Protein AF-A0A016VPE4-F1 (afdb_monomer_lite)

Radius of gyration: 18.13 Å; chains: 1; bounding box: 50×32×55 Å

Structure (mmCIF, N/CA/C/O backbone):
data_AF-A0A016VPE4-F1
#
_entry.id   AF-A0A016VPE4-F1
#
loop_
_atom_site.group_PDB
_atom_site.id
_atom_site.type_symbol
_atom_site.label_atom_id
_atom_site.label_alt_id
_atom_site.label_comp_id
_atom_site.label_asym_id
_atom_site.label_entity_id
_atom_site.label_seq_id
_atom_site.pdbx_PDB_ins_code
_atom_site.Cartn_x
_atom_site.Cartn_y
_atom_site.Cartn_z
_atom_site.occupancy
_atom_site.B_iso_or_equiv
_atom_site.auth_seq_id
_atom_site.auth_comp_id
_atom_site.auth_asym_id
_atom_site.auth_atom_id
_atom_site.pdbx_PDB_model_num
ATOM 1 N N . MET A 1 1 ? 16.844 12.380 -26.155 1.00 45.75 1 MET A N 1
ATOM 2 C CA . MET A 1 1 ? 16.019 11.676 -25.151 1.00 45.75 1 MET A CA 1
ATOM 3 C C . MET A 1 1 ? 15.915 12.597 -23.951 1.00 45.75 1 MET A C 1
ATOM 5 O O . MET A 1 1 ? 16.948 13.041 -23.470 1.00 45.75 1 MET A O 1
ATOM 9 N N . VAL A 1 2 ? 14.708 13.003 -23.560 1.00 55.88 2 VAL A N 1
ATOM 10 C CA . VAL A 1 2 ? 14.526 13.907 -22.414 1.00 55.88 2 VAL A CA 1
ATOM 11 C C . VAL A 1 2 ? 14.712 13.085 -21.143 1.00 55.88 2 VAL A C 1
ATOM 13 O O . VAL A 1 2 ? 14.057 12.059 -20.982 1.00 55.88 2 VAL A O 1
ATOM 16 N N . ALA A 1 3 ? 15.622 13.501 -20.265 1.00 67.44 3 ALA A N 1
ATOM 17 C CA . ALA A 1 3 ? 15.778 12.867 -18.964 1.00 67.44 3 ALA A CA 1
ATOM 18 C C . ALA A 1 3 ? 14.511 13.122 -18.132 1.00 67.44 3 ALA A C 1
ATOM 20 O O . ALA A 1 3 ? 14.197 14.269 -17.812 1.00 67.44 3 ALA A O 1
ATOM 21 N N . VAL A 1 4 ? 13.778 12.058 -17.803 1.00 79.06 4 VAL A N 1
ATOM 22 C CA . VAL A 1 4 ? 12.613 12.130 -16.912 1.00 79.06 4 VAL A CA 1
ATOM 23 C C . VAL A 1 4 ? 13.101 12.457 -15.499 1.00 79.06 4 VAL A C 1
ATOM 25 O O . VAL A 1 4 ? 14.106 11.902 -15.039 1.00 79.06 4 VAL A O 1
ATOM 28 N N . LYS A 1 5 ? 12.421 13.380 -14.808 1.00 86.88 5 LYS A N 1
ATOM 29 C CA . LYS A 1 5 ? 12.783 13.756 -13.437 1.00 86.88 5 LYS A CA 1
ATOM 30 C C . LYS A 1 5 ? 12.527 12.591 -12.487 1.00 86.88 5 LYS A C 1
ATOM 32 O O . LYS A 1 5 ? 11.641 11.771 -12.713 1.00 86.88 5 LYS A O 1
ATOM 37 N N . LYS A 1 6 ? 13.289 12.527 -11.395 1.00 84.81 6 LYS A N 1
ATOM 38 C CA . LYS A 1 6 ? 13.162 11.450 -10.405 1.00 84.81 6 LYS A CA 1
ATOM 39 C C . LYS A 1 6 ? 11.758 11.405 -9.799 1.00 84.81 6 LYS A C 1
ATOM 41 O O . LYS A 1 6 ? 11.237 10.325 -9.551 1.00 84.81 6 LYS A O 1
ATOM 46 N N . GLU A 1 7 ? 11.157 12.564 -9.564 1.00 87.50 7 GLU A N 1
ATOM 47 C CA . GLU A 1 7 ? 9.812 12.693 -9.008 1.00 87.50 7 GLU A CA 1
ATOM 48 C C . GLU A 1 7 ? 8.764 12.080 -9.942 1.00 87.50 7 GLU A C 1
ATOM 50 O O . GLU A 1 7 ? 7.933 11.298 -9.485 1.00 87.50 7 GLU A O 1
ATOM 55 N N . ASP A 1 8 ? 8.864 12.358 -11.241 1.00 89.38 8 ASP A N 1
ATOM 56 C CA . ASP A 1 8 ? 7.963 11.813 -12.261 1.00 89.38 8 ASP A CA 1
ATOM 57 C C . ASP A 1 8 ? 8.141 10.287 -12.372 1.00 89.38 8 ASP A C 1
ATOM 59 O O . ASP A 1 8 ? 7.168 9.542 -12.382 1.00 89.38 8 ASP A O 1
ATOM 63 N N . GLN A 1 9 ? 9.385 9.790 -12.316 1.00 88.19 9 GLN A N 1
ATOM 64 C CA . GLN A 1 9 ? 9.674 8.346 -12.294 1.00 88.19 9 GLN A CA 1
ATOM 65 C C . GLN A 1 9 ? 9.054 7.630 -11.084 1.00 88.19 9 GLN A C 1
ATOM 67 O O . GLN A 1 9 ? 8.613 6.486 -11.192 1.00 88.19 9 GLN A O 1
ATOM 72 N N . LEU A 1 10 ? 9.038 8.282 -9.918 1.00 88.06 10 LEU A N 1
ATOM 73 C CA . LEU A 1 10 ? 8.410 7.738 -8.713 1.00 88.06 10 LEU A CA 1
ATOM 74 C C . LEU A 1 10 ? 6.881 7.713 -8.839 1.00 88.06 10 LEU A C 1
ATOM 76 O O . LEU A 1 10 ? 6.259 6.754 -8.384 1.00 88.06 10 LEU A O 1
ATOM 80 N N . GLN A 1 11 ? 6.281 8.740 -9.447 1.00 89.44 11 GLN A N 1
ATOM 81 C CA . GLN A 1 11 ? 4.839 8.776 -9.705 1.00 89.44 11 GLN A CA 1
ATOM 82 C C . GLN A 1 11 ? 4.424 7.676 -10.685 1.00 89.44 11 GLN A C 1
ATOM 84 O O . GLN A 1 11 ? 3.517 6.905 -10.370 1.00 89.44 11 GLN A O 1
ATOM 89 N N . ASP A 1 12 ? 5.153 7.530 -11.792 1.00 90.69 12 ASP A N 1
ATOM 90 C CA . ASP A 1 12 ? 4.925 6.477 -12.782 1.00 90.69 12 ASP A CA 1
ATOM 91 C C . ASP A 1 12 ? 5.015 5.080 -12.160 1.00 90.69 12 ASP A C 1
ATOM 93 O O . ASP A 1 12 ? 4.175 4.224 -12.435 1.00 90.69 12 ASP A O 1
ATOM 97 N N . ALA A 1 13 ? 5.996 4.835 -11.284 1.00 90.44 13 ALA A N 1
ATOM 98 C CA . ALA A 1 13 ? 6.137 3.544 -10.612 1.00 90.44 13 ALA A CA 1
ATOM 99 C C . ALA A 1 13 ? 4.928 3.216 -9.721 1.00 90.44 13 ALA A C 1
ATOM 101 O O . ALA A 1 13 ? 4.398 2.106 -9.779 1.00 90.44 13 ALA A O 1
ATOM 102 N N . VAL A 1 14 ? 4.457 4.184 -8.926 1.00 90.81 14 VAL A N 1
ATOM 103 C CA . VAL A 1 14 ? 3.272 3.998 -8.072 1.00 90.81 14 VAL A CA 1
ATOM 104 C C . VAL A 1 14 ? 2.022 3.771 -8.917 1.00 90.81 14 VAL A C 1
ATOM 106 O O . VAL A 1 14 ? 1.217 2.896 -8.589 1.00 90.81 14 VAL A O 1
ATOM 109 N N . GLU A 1 15 ? 1.866 4.509 -10.016 1.00 92.31 15 GLU A N 1
ATOM 110 C CA . GLU A 1 15 ? 0.754 4.298 -10.935 1.00 92.31 15 GLU A CA 1
ATOM 111 C C . GLU A 1 15 ? 0.800 2.894 -11.543 1.00 92.31 15 GLU A C 1
ATOM 113 O O . GLU A 1 15 ? -0.210 2.192 -11.503 1.00 92.31 15 GLU A O 1
ATOM 118 N N . GLN A 1 16 ? 1.962 2.438 -12.017 1.00 91.69 16 GLN A N 1
ATOM 119 C CA . GLN A 1 16 ? 2.144 1.088 -12.556 1.00 91.69 16 GLN A CA 1
ATOM 120 C C . GLN A 1 16 ? 1.802 -0.003 -11.538 1.00 91.69 16 GLN A C 1
ATOM 122 O O . GLN A 1 16 ? 1.130 -0.971 -11.890 1.00 91.69 16 GLN A O 1
ATOM 127 N N . TRP A 1 17 ? 2.191 0.148 -10.268 1.00 93.75 17 TRP A N 1
ATOM 128 C CA . TRP A 1 17 ? 1.820 -0.817 -9.227 1.00 93.75 17 TRP A CA 1
ATOM 129 C C . TRP A 1 17 ? 0.318 -0.847 -8.951 1.00 93.75 17 TRP A C 1
ATOM 131 O O . TRP A 1 17 ? -0.199 -1.892 -8.551 1.00 93.75 17 TRP A O 1
ATOM 141 N N . TYR A 1 18 ? -0.371 0.273 -9.174 1.00 92.25 18 TYR A N 1
ATOM 142 C CA . TYR A 1 18 ? -1.815 0.397 -9.017 1.00 92.25 18 TYR A CA 1
ATOM 143 C C . TYR A 1 18 ? -2.591 -0.132 -10.235 1.00 92.25 18 TYR A C 1
ATOM 145 O O . TYR A 1 18 ? -3.687 -0.659 -10.068 1.00 92.25 18 TYR A O 1
ATOM 153 N N . GLN A 1 19 ? -2.044 -0.045 -11.454 1.00 93.88 19 GLN A N 1
ATOM 154 C CA . GLN A 1 19 ? -2.737 -0.420 -12.699 1.00 93.88 19 GLN A CA 1
ATOM 155 C C . GLN A 1 19 ? -3.461 -1.780 -12.678 1.00 93.88 19 GLN A C 1
ATOM 157 O O . GLN A 1 19 ? -4.575 -1.831 -13.203 1.00 93.88 19 GLN A O 1
ATOM 162 N N . PRO A 1 20 ? -2.942 -2.864 -12.062 1.00 94.00 20 PRO A N 1
ATOM 163 C CA . PRO A 1 20 ? -3.631 -4.151 -12.088 1.00 94.00 20 PRO A CA 1
ATOM 164 C C . PRO A 1 20 ? -5.059 -4.111 -11.545 1.00 94.00 20 PRO A C 1
ATOM 166 O O . PRO A 1 20 ? -5.933 -4.760 -12.112 1.00 94.00 20 PRO A O 1
ATOM 169 N N . VAL A 1 21 ? -5.339 -3.314 -10.506 1.00 94.12 21 VAL A N 1
ATOM 170 C CA . VAL A 1 21 ? -6.714 -3.209 -9.990 1.00 94.12 21 VAL A CA 1
ATOM 171 C C . VAL A 1 21 ? -7.631 -2.461 -10.955 1.00 94.12 21 VAL A C 1
ATOM 173 O O . VAL A 1 21 ? -8.799 -2.813 -11.072 1.00 94.12 21 VAL A O 1
ATOM 176 N N . LYS A 1 22 ? -7.106 -1.468 -11.687 1.00 92.75 22 LYS A N 1
ATOM 177 C CA . LYS A 1 22 ? -7.864 -0.740 -12.718 1.00 92.75 22 LYS A CA 1
ATOM 178 C C . LYS A 1 22 ? -8.178 -1.638 -13.918 1.00 92.75 22 LYS A C 1
ATOM 180 O O . LYS A 1 22 ? -9.236 -1.498 -14.515 1.00 92.75 22 LYS A O 1
ATOM 185 N N . GLN A 1 23 ? -7.258 -2.535 -14.275 1.00 94.81 23 GLN A N 1
ATOM 186 C CA . GLN A 1 23 ? -7.389 -3.404 -15.446 1.00 94.81 23 GLN A CA 1
ATOM 187 C C . GLN A 1 23 ? -8.232 -4.655 -15.184 1.00 94.81 23 GLN A C 1
ATOM 189 O O . GLN A 1 23 ? -9.039 -5.029 -16.030 1.00 94.81 23 GLN A O 1
ATOM 194 N N . TYR A 1 24 ? -8.033 -5.315 -14.040 1.00 93.00 24 TYR A N 1
ATOM 195 C CA . TYR A 1 24 ? -8.643 -6.619 -13.754 1.00 93.00 24 TYR A CA 1
ATOM 196 C C . TYR A 1 24 ? -9.769 -6.562 -12.717 1.00 93.00 24 TYR A C 1
ATOM 198 O O . TYR A 1 24 ? -10.553 -7.508 -12.630 1.00 93.00 24 TYR A O 1
ATOM 206 N N . GLY A 1 25 ? -9.860 -5.476 -11.941 1.00 91.50 25 GLY A N 1
ATOM 207 C CA . GLY A 1 25 ? -10.824 -5.334 -10.853 1.00 91.50 25 GLY A CA 1
ATOM 208 C C . GLY A 1 25 ? -10.540 -6.234 -9.644 1.00 91.50 25 GLY A C 1
ATOM 209 O O . GLY A 1 25 ? -9.617 -7.050 -9.633 1.00 91.50 25 GLY A O 1
ATOM 210 N N . LEU A 1 26 ? -11.358 -6.077 -8.599 1.00 91.88 26 LEU A N 1
ATOM 211 C CA . LEU A 1 26 ? -11.418 -6.993 -7.457 1.00 91.88 26 LEU A CA 1
ATOM 212 C C . LEU A 1 26 ? -12.657 -7.874 -7.604 1.00 91.88 26 LEU A C 1
ATOM 214 O O . LEU A 1 26 ? -13.754 -7.483 -7.215 1.00 91.88 26 LEU A O 1
ATOM 218 N N . ASN A 1 27 ? -12.473 -9.051 -8.196 1.00 91.19 27 ASN A N 1
ATOM 219 C CA . ASN A 1 27 ? -13.583 -9.947 -8.533 1.00 91.19 27 ASN A CA 1
ATOM 220 C C . ASN A 1 27 ? -14.015 -10.841 -7.359 1.00 91.19 27 ASN A C 1
ATOM 222 O O . ASN A 1 27 ? -15.107 -11.401 -7.380 1.00 91.19 27 ASN A O 1
ATOM 226 N N . ASP A 1 28 ? -13.167 -10.982 -6.337 1.00 92.81 28 ASP A N 1
ATOM 227 C CA . ASP A 1 28 ? -13.515 -11.719 -5.126 1.00 92.81 28 ASP A CA 1
ATOM 228 C C . ASP A 1 28 ? -14.448 -10.876 -4.234 1.00 92.81 28 ASP A C 1
ATOM 230 O O . ASP A 1 28 ? -14.121 -9.723 -3.919 1.00 92.81 28 ASP A O 1
ATOM 234 N N . PRO A 1 29 ? -15.592 -11.424 -3.788 1.00 90.62 29 PRO A N 1
ATOM 235 C CA . PRO A 1 29 ? -16.564 -10.681 -2.996 1.00 90.62 29 PRO A CA 1
ATOM 236 C C . PRO A 1 29 ? -16.041 -10.279 -1.613 1.00 90.62 29 PRO A C 1
ATOM 238 O O . PRO A 1 29 ? -16.608 -9.369 -1.019 1.00 90.62 29 PRO A O 1
ATOM 241 N N . ASP A 1 30 ? -14.968 -10.878 -1.104 1.00 90.62 30 ASP A N 1
ATOM 242 C CA . ASP A 1 30 ? -14.349 -10.512 0.173 1.00 90.62 30 ASP A CA 1
ATOM 243 C C . ASP A 1 30 ? -13.060 -9.696 -0.018 1.00 90.62 30 ASP A C 1
ATOM 245 O O . ASP A 1 30 ? -12.321 -9.470 0.942 1.00 90.62 30 ASP A O 1
ATOM 249 N N . TYR A 1 31 ? -12.770 -9.259 -1.250 1.00 91.94 31 TYR A N 1
ATOM 250 C CA . TYR A 1 31 ? -11.516 -8.597 -1.625 1.00 91.94 31 TYR A CA 1
ATOM 251 C C . TYR A 1 31 ? -10.276 -9.414 -1.242 1.00 91.94 31 TYR A C 1
ATOM 253 O O . TYR A 1 31 ? -9.245 -8.864 -0.834 1.00 91.94 31 TYR A O 1
ATOM 261 N N . LYS A 1 32 ? -10.364 -10.743 -1.366 1.00 95.00 32 LYS A N 1
ATOM 262 C CA . LYS A 1 32 ? -9.221 -11.638 -1.180 1.00 95.00 32 LYS A CA 1
ATOM 263 C C . LYS A 1 32 ? -8.264 -11.571 -2.358 1.00 95.00 32 LYS A C 1
ATOM 265 O O . LYS A 1 32 ? -8.648 -11.401 -3.515 1.00 95.00 32 LYS A O 1
ATOM 270 N N . PHE A 1 33 ? -6.989 -11.764 -2.054 1.00 95.81 33 PHE A N 1
ATOM 271 C CA . PHE A 1 33 ? -5.938 -11.913 -3.043 1.00 95.81 33 PHE A CA 1
ATOM 272 C C . PHE A 1 33 ? -5.973 -13.323 -3.645 1.00 95.81 33 PHE A C 1
ATOM 274 O O . PHE A 1 33 ? -5.289 -14.237 -3.183 1.00 95.81 33 PHE A O 1
ATOM 281 N N . THR A 1 34 ? -6.807 -13.500 -4.666 1.00 96.25 34 THR A N 1
ATOM 282 C CA . THR A 1 34 ? -6.969 -14.766 -5.402 1.00 96.25 34 THR A CA 1
ATOM 283 C C . THR A 1 34 ? -6.291 -14.748 -6.772 1.00 96.25 34 THR A C 1
ATOM 285 O O . THR A 1 34 ? -5.953 -15.802 -7.305 1.00 96.25 34 THR A O 1
ATOM 288 N N . ASP A 1 35 ? -6.037 -13.560 -7.326 1.00 95.19 35 ASP A N 1
ATOM 289 C CA . ASP A 1 35 ? -5.402 -13.375 -8.629 1.00 95.19 35 ASP A CA 1
ATOM 290 C C . ASP A 1 35 ? -3.969 -12.832 -8.478 1.00 95.19 35 ASP A C 1
ATOM 292 O O . ASP A 1 35 ? -3.797 -11.680 -8.062 1.00 95.19 35 ASP A O 1
ATOM 296 N N . PRO A 1 36 ? -2.927 -13.597 -8.856 1.00 95.31 36 PRO A N 1
ATOM 297 C CA . PRO A 1 36 ? -1.535 -13.171 -8.721 1.00 95.31 36 PRO A CA 1
ATOM 298 C C . PRO A 1 36 ? -1.193 -11.916 -9.536 1.00 95.31 36 PRO A C 1
ATOM 300 O O . PRO A 1 36 ? -0.257 -11.201 -9.184 1.00 95.31 36 PRO A O 1
ATOM 303 N N . ARG A 1 37 ? -1.962 -11.579 -10.580 1.00 95.25 37 ARG A N 1
ATOM 304 C CA . ARG A 1 37 ? -1.758 -10.345 -11.361 1.00 95.25 37 ARG A CA 1
ATOM 305 C C . ARG A 1 37 ? -1.976 -9.085 -10.524 1.00 95.25 37 ARG A C 1
ATOM 307 O O . ARG A 1 37 ? -1.416 -8.040 -10.837 1.00 95.25 37 ARG A O 1
ATOM 314 N N . LEU A 1 38 ? -2.741 -9.185 -9.437 1.00 95.44 38 LEU A N 1
ATOM 315 C CA . LEU A 1 38 ? -3.006 -8.084 -8.514 1.00 95.44 38 LEU A CA 1
ATOM 316 C C . LEU A 1 38 ? -1.888 -7.872 -7.486 1.00 95.44 38 LEU A C 1
ATOM 318 O O . LEU A 1 38 ? -2.013 -6.977 -6.659 1.00 95.44 38 LEU A O 1
ATOM 322 N N . GLN A 1 39 ? -0.807 -8.660 -7.499 1.00 95.00 39 GLN A N 1
ATOM 323 C CA . GLN A 1 39 ? 0.176 -8.702 -6.410 1.00 95.00 39 GLN A CA 1
ATOM 324 C C . GLN A 1 39 ? 0.779 -7.334 -6.048 1.00 95.00 39 GLN A C 1
ATOM 326 O O . GLN A 1 39 ? 0.977 -7.054 -4.863 1.00 95.00 39 GLN A O 1
ATOM 331 N N . SER A 1 40 ? 1.072 -6.474 -7.028 1.00 94.25 40 SER A N 1
ATOM 332 C CA . SER A 1 40 ? 1.620 -5.136 -6.760 1.00 94.25 40 SER A CA 1
ATOM 333 C C . SER A 1 40 ? 0.615 -4.256 -6.013 1.00 94.25 40 SER A C 1
ATOM 335 O O . SER A 1 40 ? 0.952 -3.669 -4.985 1.00 94.25 40 SER A O 1
ATOM 337 N N . PHE A 1 41 ? -0.638 -4.234 -6.473 1.00 95.12 41 PHE A N 1
ATOM 338 C CA . PHE A 1 41 ? -1.721 -3.505 -5.820 1.00 95.12 41 PHE A CA 1
ATOM 339 C C . PHE A 1 41 ? -2.047 -4.106 -4.450 1.00 95.12 41 PHE A C 1
ATOM 341 O O . PHE A 1 41 ? -2.196 -3.380 -3.471 1.00 95.12 41 PHE A O 1
ATOM 348 N N . ALA A 1 42 ? -2.114 -5.432 -4.366 1.00 95.94 42 ALA A N 1
ATOM 349 C CA . ALA A 1 42 ? -2.461 -6.148 -3.153 1.00 95.94 42 ALA A CA 1
ATOM 350 C C . ALA A 1 42 ? -1.445 -5.880 -2.036 1.00 95.94 42 ALA A C 1
ATOM 352 O O . ALA A 1 42 ? -1.853 -5.610 -0.916 1.00 95.94 42 ALA A O 1
ATOM 353 N N . ASN A 1 43 ? -0.140 -5.856 -2.333 1.00 94.69 43 ASN A N 1
ATOM 354 C CA . ASN A 1 43 ? 0.873 -5.467 -1.347 1.00 94.69 43 ASN A CA 1
ATOM 355 C C . ASN A 1 43 ? 0.774 -3.989 -0.943 1.00 94.69 43 ASN A C 1
ATOM 357 O O . ASN A 1 43 ? 0.931 -3.668 0.236 1.00 94.69 43 ASN A O 1
ATOM 361 N N . LEU A 1 44 ? 0.494 -3.098 -1.899 1.00 93.44 44 LEU A N 1
ATOM 362 C CA . LEU A 1 44 ? 0.336 -1.666 -1.641 1.00 93.44 44 LEU A CA 1
ATOM 363 C C . LEU A 1 44 ? -0.870 -1.366 -0.735 1.00 93.44 44 LEU A C 1
ATOM 365 O O . LEU A 1 44 ? -0.774 -0.512 0.144 1.00 93.44 44 LEU A O 1
ATOM 369 N N . ALA A 1 45 ? -1.988 -2.065 -0.946 1.00 94.50 45 ALA A N 1
ATOM 370 C CA . ALA A 1 45 ? -3.259 -1.848 -0.256 1.00 94.50 45 ALA A CA 1
ATOM 371 C C . ALA A 1 45 ? -3.508 -2.811 0.922 1.00 94.50 45 ALA A C 1
ATOM 373 O O . ALA A 1 45 ? -4.585 -2.771 1.519 1.00 94.50 45 ALA A O 1
ATOM 374 N N . HIS A 1 46 ? -2.550 -3.679 1.266 1.00 94.56 46 HIS A N 1
ATOM 375 C CA . HIS A 1 46 ? -2.734 -4.676 2.320 1.00 94.56 46 HIS A CA 1
ATOM 376 C C . HIS A 1 46 ? -2.915 -4.013 3.694 1.00 94.56 46 HIS A C 1
ATOM 378 O O . HIS A 1 46 ? -1.996 -3.395 4.230 1.00 94.56 46 HIS A O 1
ATOM 384 N N . HIS A 1 47 ? -4.090 -4.185 4.302 1.00 91.25 47 HIS A N 1
ATOM 385 C CA . HIS A 1 47 ? -4.490 -3.501 5.539 1.00 91.25 47 HIS A CA 1
ATOM 386 C C . HIS A 1 47 ? -3.625 -3.825 6.770 1.00 91.25 47 HIS A C 1
ATOM 388 O O . HIS A 1 47 ? -3.624 -3.061 7.734 1.00 91.25 47 HIS A O 1
ATOM 394 N N . LYS A 1 48 ? -2.884 -4.943 6.759 1.00 91.38 48 LYS A N 1
ATOM 395 C CA . LYS A 1 48 ? -1.947 -5.314 7.836 1.00 91.38 48 LYS A CA 1
ATOM 396 C C . LYS A 1 48 ? -0.553 -4.712 7.640 1.00 91.38 48 LYS A C 1
ATOM 398 O O . LYS A 1 48 ? 0.278 -4.781 8.538 1.00 91.38 48 LYS A O 1
ATOM 403 N N . THR A 1 49 ? -0.259 -4.116 6.489 1.00 91.12 49 THR A N 1
ATOM 404 C CA . THR A 1 49 ? 1.046 -3.503 6.236 1.00 91.12 49 THR A CA 1
ATOM 405 C C . THR A 1 49 ? 1.179 -2.193 7.001 1.00 91.12 49 THR A C 1
ATOM 407 O O . THR A 1 49 ? 0.528 -1.196 6.696 1.00 91.12 49 THR A O 1
ATOM 410 N N . THR A 1 50 ? 2.082 -2.173 7.981 1.00 90.25 50 THR A N 1
ATOM 411 C CA . THR A 1 50 ? 2.359 -0.988 8.811 1.00 90.25 50 THR A CA 1
ATOM 412 C C . THR A 1 50 ? 3.709 -0.338 8.508 1.00 90.25 50 THR A C 1
ATOM 414 O O . THR A 1 50 ? 3.990 0.764 8.974 1.00 90.25 50 THR A O 1
ATOM 417 N N . ALA A 1 51 ? 4.553 -0.972 7.697 1.00 87.50 51 ALA A N 1
ATOM 418 C CA . ALA A 1 51 ? 5.814 -0.392 7.265 1.00 87.50 51 ALA A CA 1
ATOM 419 C C . ALA A 1 51 ? 6.162 -0.823 5.842 1.00 87.50 51 ALA A C 1
ATOM 421 O O . ALA A 1 51 ? 5.986 -1.980 5.457 1.00 87.50 51 ALA A O 1
ATOM 422 N N . MET A 1 52 ? 6.709 0.126 5.086 1.00 91.19 52 MET A N 1
ATOM 423 C CA . MET A 1 52 ? 7.307 -0.120 3.783 1.00 91.19 52 MET A CA 1
ATOM 424 C C . MET A 1 52 ? 8.640 0.617 3.671 1.00 91.19 52 MET A C 1
ATOM 426 O O . MET A 1 52 ? 8.810 1.691 4.251 1.00 91.19 52 MET A O 1
ATOM 430 N N . GLY A 1 53 ? 9.575 0.045 2.925 1.00 89.62 53 GLY A N 1
ATOM 431 C CA . GLY A 1 53 ? 10.841 0.677 2.574 1.00 89.62 53 GLY A CA 1
ATOM 432 C C . GLY A 1 53 ? 11.072 0.543 1.080 1.00 89.62 53 GLY A C 1
ATOM 433 O O . GLY A 1 53 ? 10.914 -0.551 0.547 1.00 89.62 53 GLY A O 1
ATOM 434 N N . CYS A 1 54 ? 11.429 1.637 0.411 1.00 91.00 54 CYS A N 1
ATOM 435 C CA . CYS A 1 54 ? 11.660 1.644 -1.029 1.00 91.00 54 CYS A CA 1
ATOM 436 C C . CYS A 1 54 ? 13.099 2.037 -1.359 1.00 91.00 54 CYS A C 1
ATOM 438 O O . CYS A 1 54 ? 13.708 2.850 -0.663 1.00 91.00 54 CYS A O 1
ATOM 440 N N . HIS A 1 55 ? 13.619 1.475 -2.442 1.00 89.81 55 HIS A N 1
ATOM 441 C CA . HIS A 1 55 ? 14.940 1.755 -2.978 1.00 89.81 55 HIS A CA 1
ATOM 442 C C . HIS A 1 55 ? 14.830 2.166 -4.447 1.00 89.81 55 HIS A C 1
ATOM 444 O O . HIS A 1 55 ? 13.974 1.662 -5.174 1.00 89.81 55 HIS A O 1
ATOM 450 N N . TYR A 1 56 ? 15.685 3.101 -4.856 1.00 89.19 56 TYR A N 1
ATOM 451 C CA . TYR A 1 56 ? 15.755 3.657 -6.203 1.00 89.19 56 TYR A CA 1
ATOM 452 C C . TYR A 1 56 ? 17.182 3.480 -6.702 1.00 89.19 56 TYR A C 1
ATOM 454 O O . TYR A 1 56 ? 18.099 3.957 -6.036 1.00 89.19 56 TYR A O 1
ATOM 462 N N . GLU A 1 57 ? 17.342 2.876 -7.875 1.00 87.12 57 GLU A N 1
ATOM 463 C CA . GLU A 1 57 ? 18.644 2.674 -8.507 1.00 87.12 57 GLU A CA 1
ATOM 464 C C . GLU A 1 57 ? 18.558 2.944 -10.015 1.00 87.12 57 GLU A C 1
ATOM 466 O O . GLU A 1 57 ? 17.583 2.565 -10.673 1.00 87.12 57 GLU A O 1
ATOM 471 N N . LYS A 1 58 ? 19.585 3.598 -10.573 1.00 88.00 58 LYS A N 1
ATOM 472 C CA . LYS A 1 58 ? 19.734 3.777 -12.024 1.00 88.00 58 LYS A CA 1
ATOM 473 C C . LYS A 1 58 ? 20.688 2.712 -12.551 1.00 88.00 58 LYS A C 1
ATOM 475 O O . LYS A 1 58 ? 21.857 2.691 -12.187 1.00 88.00 58 LYS A O 1
ATOM 480 N N . CYS A 1 59 ? 20.209 1.846 -13.430 1.00 86.12 59 CYS A N 1
ATOM 481 C CA . CYS A 1 59 ? 21.030 0.832 -14.076 1.00 86.12 59 CYS A CA 1
ATOM 482 C C . CYS A 1 59 ? 21.523 1.356 -15.426 1.00 86.12 59 CYS A C 1
ATOM 484 O O . CYS A 1 59 ? 20.723 1.833 -16.221 1.00 86.12 59 CYS A O 1
ATOM 486 N N . ALA A 1 60 ? 22.820 1.218 -15.705 1.00 82.56 60 ALA A N 1
ATOM 487 C CA . ALA A 1 60 ? 23.418 1.735 -16.937 1.00 82.56 60 ALA A CA 1
ATOM 488 C C . ALA A 1 60 ? 23.278 0.801 -18.159 1.00 82.56 60 ALA A C 1
ATOM 490 O O . ALA A 1 60 ? 23.625 1.216 -19.256 1.00 82.56 60 ALA A O 1
ATOM 491 N N . ASN A 1 61 ? 22.798 -0.443 -18.002 1.00 80.12 61 ASN A N 1
ATOM 492 C CA . ASN A 1 61 ? 22.738 -1.442 -19.083 1.00 80.12 61 ASN A CA 1
ATOM 493 C C . ASN A 1 61 ? 21.597 -2.472 -18.884 1.00 80.12 61 ASN A C 1
ATOM 495 O O . ASN A 1 61 ? 21.759 -3.396 -18.082 1.00 80.12 61 ASN A O 1
ATOM 499 N N . PRO A 1 62 ? 20.463 -2.377 -19.610 1.00 78.69 62 PRO A N 1
ATOM 500 C CA . PRO A 1 62 ? 20.027 -1.213 -20.389 1.00 78.69 62 PRO A CA 1
ATOM 501 C C . PRO A 1 62 ? 19.798 0.001 -19.478 1.00 78.69 62 PRO A C 1
ATOM 503 O O . PRO A 1 62 ? 19.608 -0.180 -18.275 1.00 78.69 62 PRO A O 1
ATOM 506 N N . ASP A 1 63 ? 19.805 1.211 -20.047 1.00 83.75 63 ASP A N 1
ATOM 507 C CA . ASP A 1 63 ? 19.482 2.438 -19.307 1.00 83.75 63 ASP A CA 1
ATOM 508 C C . ASP A 1 63 ? 18.046 2.356 -18.775 1.00 83.75 63 A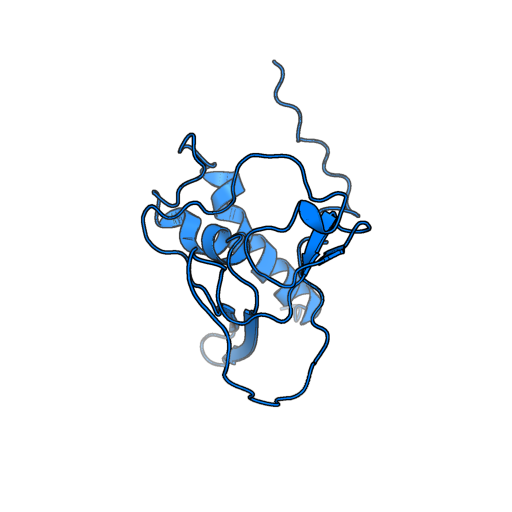SP A C 1
ATOM 510 O O . ASP A 1 63 ? 17.070 2.451 -19.524 1.00 83.75 63 ASP A O 1
ATOM 514 N N . ARG A 1 64 ? 17.918 2.072 -17.478 1.00 84.31 64 ARG A N 1
ATOM 515 C CA . ARG A 1 64 ? 16.628 1.912 -16.806 1.00 84.31 64 ARG A CA 1
ATOM 516 C C . ARG A 1 64 ? 16.713 2.351 -15.361 1.00 84.31 64 ARG A C 1
ATOM 518 O O . ARG A 1 64 ? 17.754 2.271 -14.714 1.00 84.31 64 ARG A O 1
ATOM 525 N N . VAL A 1 65 ? 15.564 2.728 -14.831 1.00 86.69 65 VAL A N 1
ATOM 526 C CA . VAL A 1 65 ? 15.395 3.008 -13.412 1.00 86.69 65 VAL A CA 1
ATOM 527 C C . VAL A 1 65 ? 14.631 1.864 -12.776 1.00 86.69 65 VAL A C 1
ATOM 529 O O . VAL A 1 65 ? 13.591 1.448 -13.282 1.00 86.69 65 VAL A O 1
ATOM 532 N N . VAL A 1 66 ? 15.156 1.356 -11.665 1.00 86.75 66 VAL A N 1
ATOM 533 C CA . VAL A 1 66 ? 14.503 0.327 -10.862 1.00 86.75 66 VAL A CA 1
ATOM 534 C C . VAL A 1 66 ? 14.078 0.951 -9.546 1.00 86.75 66 VAL A C 1
ATOM 536 O O . VAL A 1 66 ? 14.891 1.513 -8.812 1.00 86.75 66 VAL A O 1
ATOM 539 N N . ILE A 1 67 ? 12.785 0.840 -9.255 1.00 90.19 67 ILE A N 1
ATOM 540 C CA . ILE A 1 67 ? 12.204 1.232 -7.978 1.00 90.19 67 ILE A CA 1
ATOM 541 C C . ILE A 1 67 ? 11.598 -0.025 -7.371 1.00 90.19 67 ILE A C 1
ATOM 543 O O . ILE A 1 67 ? 10.718 -0.644 -7.964 1.00 90.19 67 ILE A O 1
ATOM 547 N N . GLY A 1 68 ? 12.092 -0.417 -6.202 1.00 87.94 68 GLY A N 1
ATOM 548 C CA . GLY A 1 68 ? 11.604 -1.585 -5.474 1.00 87.94 68 GLY A CA 1
ATOM 549 C C . GLY A 1 68 ? 11.137 -1.187 -4.087 1.00 87.94 68 GLY A C 1
ATOM 550 O O . GLY A 1 68 ? 11.856 -0.475 -3.393 1.00 87.94 68 GLY A O 1
ATOM 551 N N . CYS A 1 69 ? 9.961 -1.656 -3.674 1.00 90.94 69 CYS A N 1
ATOM 552 C CA . CYS A 1 69 ? 9.458 -1.489 -2.314 1.00 90.94 69 CYS A CA 1
ATOM 553 C C . CYS A 1 69 ? 9.314 -2.847 -1.625 1.00 90.94 69 CYS A C 1
ATOM 555 O O . CYS A 1 69 ? 8.857 -3.821 -2.220 1.00 90.94 69 CYS A O 1
ATOM 557 N N . MET A 1 70 ? 9.692 -2.894 -0.354 1.00 89.94 70 MET A N 1
ATOM 558 C CA . MET A 1 70 ? 9.492 -4.027 0.540 1.00 89.94 70 MET A CA 1
ATOM 559 C C . MET A 1 70 ? 8.486 -3.651 1.619 1.00 89.94 70 MET A C 1
ATOM 561 O O . MET A 1 70 ? 8.455 -2.506 2.072 1.00 89.94 70 MET A O 1
ATOM 565 N N . TYR A 1 71 ? 7.702 -4.630 2.056 1.00 90.56 71 TYR A N 1
ATOM 566 C CA . TYR A 1 71 ? 6.620 -4.460 3.020 1.00 90.56 71 TYR A CA 1
ATOM 567 C C . TYR A 1 71 ? 6.856 -5.375 4.218 1.00 90.56 71 TYR A C 1
ATOM 569 O O . TYR A 1 71 ? 7.314 -6.505 4.058 1.00 90.56 71 TYR A O 1
ATOM 577 N N . ASN A 1 72 ? 6.542 -4.904 5.424 1.00 90.19 72 ASN A N 1
ATOM 578 C CA . ASN A 1 72 ? 6.714 -5.709 6.636 1.00 90.19 72 ASN A CA 1
ATOM 579 C C . ASN A 1 72 ? 5.689 -6.847 6.771 1.00 90.19 72 ASN A C 1
ATOM 581 O O . ASN A 1 72 ? 5.926 -7.788 7.523 1.00 90.19 72 ASN A O 1
ATOM 585 N N . GLN A 1 73 ? 4.560 -6.747 6.071 1.00 91.25 73 GLN A N 1
ATOM 586 C CA . GLN A 1 73 ? 3.512 -7.763 6.005 1.00 91.25 73 GLN A CA 1
ATOM 587 C C . GLN A 1 73 ? 3.137 -7.993 4.534 1.00 91.25 73 GLN A C 1
ATOM 589 O O . GLN A 1 73 ? 2.133 -7.453 4.068 1.00 91.25 73 GLN A O 1
ATOM 594 N N . PRO A 1 74 ? 3.948 -8.739 3.764 1.00 91.69 74 PRO A N 1
ATOM 595 C CA . PRO A 1 74 ? 3.604 -9.056 2.381 1.00 91.69 74 PRO A CA 1
ATOM 596 C C . PRO A 1 74 ? 2.301 -9.868 2.326 1.00 91.69 74 PRO A C 1
ATOM 598 O O . PRO A 1 74 ? 2.063 -10.722 3.185 1.00 91.69 74 PRO A O 1
ATOM 601 N N . ILE A 1 75 ? 1.463 -9.597 1.324 1.00 94.06 75 ILE A N 1
ATOM 602 C CA . ILE A 1 75 ? 0.194 -10.311 1.126 1.00 94.06 75 ILE A CA 1
ATOM 603 C C . ILE A 1 75 ? 0.460 -11.792 0.818 1.00 94.06 75 ILE A C 1
ATOM 605 O O . ILE A 1 75 ? 1.390 -12.120 0.074 1.00 94.06 75 ILE A O 1
ATOM 609 N N . LYS A 1 76 ? -0.358 -12.695 1.367 1.00 95.50 76 LYS A N 1
ATOM 610 C CA . LYS A 1 76 ? -0.318 -14.128 1.042 1.00 95.50 76 LYS A CA 1
ATOM 611 C C . LYS A 1 76 ? -1.511 -14.514 0.166 1.00 95.50 76 LYS A C 1
ATOM 613 O O . LYS A 1 76 ? -2.543 -13.845 0.222 1.00 95.50 76 LYS A O 1
ATOM 618 N N . PRO A 1 77 ? -1.410 -15.593 -0.629 1.00 95.31 77 PRO A N 1
ATOM 619 C CA . PRO A 1 77 ? -2.553 -16.115 -1.370 1.00 95.31 77 PRO A CA 1
ATOM 620 C C . PRO A 1 77 ? -3.768 -16.328 -0.459 1.00 95.31 77 PRO A C 1
ATOM 622 O O . PRO A 1 77 ? -3.634 -16.889 0.628 1.00 95.31 77 PRO A O 1
ATOM 625 N N . ASN A 1 78 ? -4.940 -15.901 -0.925 1.00 95.44 78 ASN A N 1
ATOM 626 C CA . ASN A 1 78 ? -6.229 -15.941 -0.227 1.00 95.44 78 ASN A CA 1
ATOM 627 C C . ASN A 1 78 ? -6.364 -15.037 1.015 1.00 95.44 78 ASN A C 1
ATOM 629 O O . ASN A 1 78 ? -7.424 -15.052 1.646 1.00 95.44 78 ASN A O 1
ATOM 633 N N . ASP A 1 79 ? -5.362 -14.218 1.353 1.00 95.31 79 ASP A N 1
ATOM 634 C CA . ASP A 1 79 ? -5.529 -13.181 2.377 1.00 95.31 79 ASP A CA 1
ATOM 635 C C . ASP A 1 79 ? -6.455 -12.067 1.872 1.00 95.31 79 ASP A C 1
ATOM 637 O O . ASP A 1 79 ? -6.449 -11.700 0.696 1.00 95.31 79 ASP A O 1
ATOM 641 N N . VAL A 1 80 ? -7.227 -11.479 2.786 1.00 93.75 80 VAL A N 1
ATOM 642 C CA . VAL A 1 80 ? -8.022 -10.274 2.517 1.00 93.75 80 VAL A CA 1
ATOM 643 C C . VAL A 1 80 ? -7.082 -9.085 2.323 1.00 93.75 80 VAL A C 1
ATOM 645 O O . VAL A 1 80 ? -6.321 -8.746 3.234 1.00 93.75 80 VAL A O 1
ATOM 648 N N . ILE A 1 81 ? -7.159 -8.419 1.165 1.00 94.12 81 ILE A N 1
ATOM 649 C CA . ILE A 1 81 ? -6.340 -7.236 0.870 1.00 94.12 81 ILE A CA 1
ATOM 650 C C . ILE A 1 81 ? -6.710 -6.129 1.863 1.00 94.12 81 ILE A C 1
ATOM 652 O O . ILE A 1 81 ? -5.877 -5.701 2.663 1.00 94.12 81 ILE A O 1
ATOM 656 N N . TYR A 1 82 ? -7.984 -5.745 1.902 1.00 92.62 82 TYR A N 1
ATOM 657 C CA . TYR A 1 82 ? -8.546 -4.858 2.918 1.00 92.62 82 TYR A CA 1
ATOM 658 C C . TYR A 1 82 ? -10.003 -5.234 3.215 1.00 92.62 82 TYR A C 1
ATOM 660 O O . TYR A 1 82 ? -10.725 -5.643 2.304 1.00 92.62 82 TYR A O 1
ATOM 668 N N . PRO A 1 83 ? -10.450 -5.118 4.477 1.00 88.50 83 PRO A N 1
ATOM 669 C CA . PRO A 1 83 ? -11.829 -5.414 4.829 1.00 88.50 83 PRO A CA 1
ATOM 670 C C . PRO A 1 83 ? -12.781 -4.395 4.196 1.00 88.50 83 PRO A C 1
ATOM 672 O O . PRO A 1 83 ? -12.479 -3.203 4.110 1.00 88.50 83 PRO A O 1
ATOM 675 N N . LYS A 1 84 ? -13.963 -4.863 3.791 1.00 86.31 84 LYS A N 1
ATOM 676 C CA . LYS A 1 84 ? -15.081 -3.988 3.434 1.00 86.31 84 LYS A CA 1
ATOM 677 C C . LYS A 1 84 ? -15.544 -3.223 4.669 1.00 86.31 84 LYS A C 1
ATOM 679 O O . LYS A 1 84 ? -15.721 -3.812 5.731 1.00 86.31 84 LYS A O 1
ATOM 684 N N . GLY A 1 85 ? -15.783 -1.927 4.519 1.00 86.69 85 GLY A N 1
ATOM 685 C CA . GLY A 1 85 ? -16.297 -1.110 5.606 1.00 86.69 85 GLY A CA 1
ATOM 686 C C . GLY A 1 85 ? -16.083 0.373 5.381 1.00 86.69 85 GLY A C 1
ATOM 687 O O . GLY A 1 85 ? -15.620 0.810 4.325 1.00 86.69 85 GLY A O 1
ATOM 688 N N . THR A 1 86 ? -16.436 1.146 6.401 1.00 89.88 86 THR A N 1
ATOM 689 C CA . THR A 1 86 ? -16.201 2.584 6.421 1.00 89.88 86 THR A CA 1
ATOM 690 C C . THR A 1 86 ? -14.779 2.895 6.887 1.00 89.88 86 THR A C 1
ATOM 692 O O . THR A 1 86 ? -14.241 2.181 7.736 1.00 89.88 86 THR A O 1
ATOM 695 N N . PRO A 1 87 ? -14.172 3.982 6.383 1.00 90.75 87 PRO A N 1
ATOM 696 C CA . PRO A 1 87 ? -12.911 4.487 6.911 1.00 90.75 87 PRO A CA 1
ATOM 697 C C . PRO A 1 87 ? -13.006 4.781 8.415 1.00 90.75 87 PRO A C 1
ATOM 699 O O . PRO A 1 87 ? -14.089 5.101 8.909 1.00 90.75 87 PRO A O 1
ATOM 702 N N . CYS A 1 88 ? -11.878 4.751 9.131 1.00 91.56 88 CYS A N 1
ATOM 703 C CA . CYS A 1 88 ? -11.884 5.086 10.555 1.00 91.56 88 CYS A CA 1
ATOM 704 C C . CYS A 1 88 ? -12.302 6.550 10.776 1.00 91.56 88 CYS A C 1
ATOM 706 O O . CYS A 1 88 ? -11.918 7.457 10.026 1.00 91.56 88 CYS A O 1
ATOM 708 N N . THR A 1 89 ? -13.069 6.778 11.836 1.00 93.00 89 THR A N 1
ATOM 709 C CA . THR A 1 89 ? -13.519 8.104 12.285 1.00 93.00 89 THR A CA 1
ATOM 710 C C . THR A 1 89 ? -13.040 8.433 13.694 1.00 93.00 89 THR A C 1
ATOM 712 O O . THR A 1 89 ? -12.849 9.604 14.018 1.00 93.00 89 THR A O 1
ATOM 715 N N . LYS A 1 90 ? -12.786 7.401 14.498 1.00 93.56 90 LYS A N 1
ATOM 716 C CA . LYS A 1 90 ? -12.288 7.463 15.873 1.00 93.56 90 LYS A CA 1
ATOM 717 C C . LYS A 1 90 ? -11.277 6.342 16.114 1.00 93.56 90 LYS A C 1
ATOM 719 O O . LYS A 1 90 ? -11.160 5.419 15.307 1.00 93.56 90 LYS A O 1
ATOM 724 N N . ASP A 1 91 ? -10.513 6.446 17.194 1.00 91.56 91 ASP A N 1
ATOM 725 C CA . ASP A 1 91 ? -9.401 5.534 17.478 1.00 91.56 91 ASP A CA 1
ATOM 726 C C . ASP A 1 91 ? -9.875 4.084 17.669 1.00 91.56 91 ASP A C 1
ATOM 728 O O . ASP A 1 91 ? -9.191 3.152 17.248 1.00 91.56 91 ASP A O 1
ATOM 732 N N . GLU A 1 92 ? -11.083 3.891 18.201 1.00 90.94 92 GLU A N 1
ATOM 733 C CA . GLU A 1 92 ? -11.676 2.577 18.471 1.00 90.94 92 GLU A CA 1
ATOM 734 C C . GLU A 1 92 ? -12.032 1.798 17.197 1.00 90.94 92 GLU A C 1
ATOM 736 O O . GLU A 1 92 ? -12.161 0.575 17.242 1.00 90.94 92 GLU A O 1
ATOM 741 N N . ASP A 1 93 ? -12.154 2.478 16.053 1.00 89.50 93 ASP A N 1
ATOM 742 C CA . ASP A 1 93 ? -12.397 1.823 14.763 1.00 89.50 93 ASP A CA 1
ATOM 743 C C . ASP A 1 93 ? -11.143 1.056 14.280 1.00 89.50 93 ASP A C 1
ATOM 745 O O . ASP A 1 93 ? -11.217 0.199 13.397 1.00 89.50 93 ASP A O 1
ATOM 749 N N . CYS A 1 94 ? -9.970 1.347 14.855 1.00 90.62 94 CYS A N 1
ATOM 750 C CA . CYS A 1 94 ? -8.684 0.769 14.476 1.00 90.62 94 CYS A CA 1
ATOM 751 C C . CYS A 1 94 ? -8.318 -0.445 15.341 1.00 90.62 94 CYS A C 1
ATOM 753 O O . CYS A 1 94 ? -7.464 -0.367 16.219 1.00 90.62 94 CYS A O 1
ATOM 755 N N . THR A 1 95 ? -8.922 -1.596 15.055 1.00 90.81 95 THR A N 1
ATOM 756 C CA . THR A 1 95 ? -8.817 -2.797 15.908 1.00 90.81 95 THR A CA 1
ATOM 757 C C . THR A 1 95 ? -7.698 -3.773 15.530 1.00 90.81 95 THR A C 1
ATOM 759 O O . THR A 1 95 ? -7.354 -4.648 16.322 1.00 90.81 95 THR A O 1
ATOM 762 N N . VAL A 1 96 ? -7.104 -3.633 14.338 1.00 89.12 96 VAL A N 1
ATOM 763 C CA . VAL A 1 96 ? -6.120 -4.594 13.792 1.00 89.12 96 VAL A CA 1
ATOM 764 C C . VAL A 1 96 ? -4.839 -4.664 14.635 1.00 89.12 96 VAL A C 1
ATOM 766 O O . VAL A 1 96 ? -4.243 -5.729 14.791 1.00 89.12 96 VAL A O 1
ATOM 769 N N . TYR A 1 97 ? -4.413 -3.529 15.187 1.00 89.06 97 TYR A N 1
ATOM 770 C CA . TYR A 1 97 ? -3.229 -3.401 16.033 1.00 89.06 97 TYR A CA 1
ATOM 771 C C . TYR A 1 97 ? -3.607 -2.668 17.319 1.00 89.06 97 TYR A C 1
ATOM 773 O O . TYR A 1 97 ? -4.393 -1.727 17.271 1.00 89.06 97 TYR A O 1
ATOM 781 N N . ASN A 1 98 ? -2.997 -3.023 18.448 1.00 87.62 98 ASN A N 1
ATOM 782 C CA . ASN A 1 98 ? -3.177 -2.311 19.712 1.00 87.62 98 ASN A CA 1
ATOM 783 C C . ASN A 1 98 ? -1.817 -1.981 20.344 1.00 87.62 98 ASN A C 1
ATOM 785 O O . ASN A 1 98 ? -0.992 -2.885 20.490 1.00 87.62 98 ASN A O 1
ATOM 789 N N . PRO A 1 99 ? -1.569 -0.717 20.736 1.00 89.38 99 PRO A N 1
ATOM 790 C CA . PRO A 1 99 ? -2.444 0.453 20.573 1.00 89.38 99 PRO A CA 1
ATOM 791 C C . PRO A 1 99 ? -2.479 0.983 19.122 1.00 89.38 99 PRO A C 1
ATOM 793 O O . PRO A 1 99 ? -1.456 0.983 18.430 1.00 89.38 99 PRO A O 1
ATOM 796 N N . SER A 1 100 ? -3.636 1.485 18.678 1.00 91.88 100 SER A N 1
ATOM 797 C CA . SER A 1 100 ? -3.804 2.211 17.406 1.00 91.88 100 SER A CA 1
ATOM 798 C C . SER A 1 100 ? -4.628 3.482 17.579 1.00 91.88 100 SER A C 1
ATOM 800 O O . SER A 1 100 ? -5.417 3.595 18.507 1.00 91.88 100 SER A O 1
ATOM 802 N N . THR A 1 101 ? -4.432 4.436 16.670 1.00 94.00 101 THR A N 1
ATOM 803 C CA . THR A 1 101 ? -5.192 5.693 16.589 1.00 94.00 101 THR A CA 1
ATOM 804 C C . THR A 1 101 ? -5.636 5.952 15.154 1.00 94.00 101 THR A C 1
ATOM 806 O O . THR A 1 101 ? -4.962 5.549 14.201 1.00 94.00 101 THR A O 1
ATOM 809 N N . CYS A 1 102 ? -6.752 6.645 14.975 1.00 93.00 102 CYS A N 1
ATOM 810 C CA . CYS A 1 102 ? -7.269 7.038 13.680 1.00 93.00 102 CYS A CA 1
ATOM 811 C C . CYS A 1 102 ? -6.762 8.427 13.287 1.00 93.00 102 CYS A C 1
ATOM 813 O O . CYS A 1 102 ? -6.951 9.438 13.965 1.00 93.00 102 CYS A O 1
A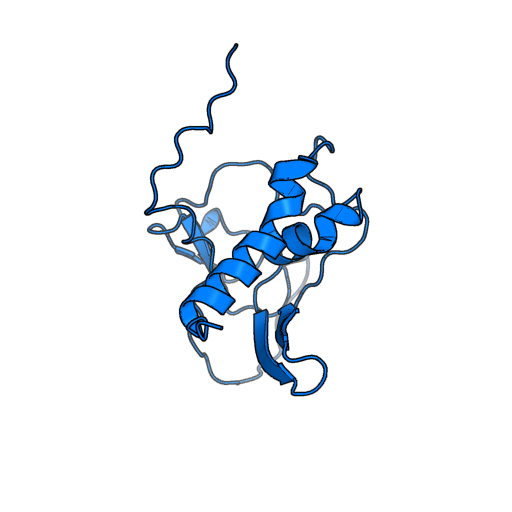TOM 815 N N . ASN A 1 103 ? -6.151 8.522 12.110 1.00 93.06 103 ASN A N 1
ATOM 816 C CA . ASN A 1 103 ? -5.866 9.804 11.496 1.00 93.06 103 ASN A CA 1
ATOM 817 C C . ASN A 1 103 ? -7.096 10.320 10.750 1.00 93.06 103 ASN A C 1
ATOM 819 O O . ASN A 1 103 ? -7.229 10.087 9.554 1.00 93.06 103 ASN A O 1
ATOM 823 N N . THR A 1 104 ? -7.944 11.087 11.425 1.00 89.62 104 THR A N 1
ATOM 824 C CA . THR A 1 104 ? -9.207 11.607 10.869 1.00 89.62 104 THR A CA 1
ATOM 825 C C . THR A 1 104 ? -9.056 12.442 9.589 1.00 89.62 104 THR A C 1
ATOM 827 O O . THR A 1 104 ? -9.967 12.477 8.767 1.00 89.62 104 THR A O 1
ATOM 830 N N . LYS A 1 105 ? -7.893 13.068 9.344 1.00 90.81 105 LYS A N 1
ATOM 831 C CA . LYS A 1 105 ? -7.632 13.817 8.094 1.00 90.81 105 LYS A CA 1
ATOM 832 C C . LYS A 1 105 ? -7.603 12.908 6.862 1.00 90.81 105 LYS A C 1
ATOM 834 O O . LYS A 1 105 ? -8.052 13.314 5.790 1.00 90.81 105 LYS A O 1
ATOM 839 N N . ASN A 1 106 ? -7.055 11.705 7.028 1.00 86.81 106 ASN A N 1
ATOM 840 C CA . ASN A 1 106 ? -6.832 10.741 5.948 1.00 86.81 106 ASN A CA 1
ATOM 841 C C . ASN A 1 106 ? -7.709 9.497 6.089 1.00 86.81 106 ASN A C 1
ATOM 843 O O . ASN A 1 106 ? -7.687 8.655 5.204 1.00 86.81 106 ASN A O 1
ATOM 847 N N . GLN A 1 107 ? -8.414 9.385 7.214 1.00 92.12 107 GLN A N 1
ATOM 848 C CA . GLN A 1 107 ? -9.206 8.239 7.635 1.00 92.12 107 GLN A CA 1
ATOM 849 C C . GLN A 1 107 ? -8.409 6.924 7.606 1.00 92.12 107 GLN A C 1
ATOM 851 O O . GLN A 1 107 ? -8.871 5.892 7.126 1.00 92.12 107 GLN A O 1
ATOM 856 N N . LEU A 1 108 ? -7.174 6.991 8.118 1.00 90.50 108 LEU A N 1
ATOM 857 C CA . LEU A 1 108 ? -6.244 5.864 8.196 1.00 90.50 108 LEU A CA 1
ATOM 858 C C . LEU A 1 108 ? -5.820 5.572 9.623 1.00 90.50 108 LEU A C 1
ATOM 860 O O . LEU A 1 108 ? -5.433 6.486 10.354 1.00 90.50 108 LEU A O 1
ATOM 864 N N . CYS A 1 109 ? -5.772 4.290 9.960 1.00 92.38 109 CYS A N 1
ATOM 865 C CA . CYS A 1 109 ? -5.223 3.818 11.219 1.00 92.38 109 CYS A CA 1
ATOM 866 C C . CYS A 1 109 ? -3.698 3.975 11.270 1.00 92.38 109 CYS A C 1
ATOM 868 O O . CYS A 1 109 ? -2.994 3.813 10.272 1.00 92.38 109 CYS A O 1
ATOM 870 N N . LYS A 1 110 ? -3.190 4.307 12.455 1.00 92.19 110 LYS A N 1
ATOM 871 C CA . LYS A 1 110 ? -1.770 4.426 12.789 1.00 92.19 110 LYS A CA 1
ATOM 872 C C . LYS A 1 110 ? -1.489 3.628 14.047 1.00 92.19 110 LYS A C 1
ATOM 874 O O . LYS A 1 110 ? -2.238 3.728 15.012 1.00 92.19 110 LYS A O 1
ATOM 879 N N . THR A 1 111 ? -0.369 2.921 14.071 1.00 91.12 111 THR A N 1
ATOM 880 C CA . THR A 1 111 ? 0.040 2.129 15.232 1.00 91.12 111 THR A CA 1
ATOM 881 C C . THR A 1 111 ? 1.537 2.251 15.488 1.00 91.12 111 THR A C 1
ATOM 883 O O . THR A 1 111 ? 2.317 2.546 14.582 1.00 91.12 111 THR A O 1
ATOM 886 N N . THR A 1 112 ? 1.937 2.024 16.735 1.00 85.94 112 THR A N 1
ATOM 887 C CA . THR A 1 112 ? 3.332 1.778 17.126 1.00 85.94 112 THR A CA 1
ATOM 888 C C . THR A 1 112 ? 3.608 0.291 17.380 1.00 85.94 112 THR A C 1
ATOM 890 O O . THR A 1 112 ? 4.761 -0.084 17.598 1.00 85.94 112 THR A O 1
ATOM 893 N N . ALA A 1 113 ? 2.579 -0.563 17.338 1.00 82.44 113 ALA A N 1
ATOM 894 C CA . ALA A 1 113 ? 2.702 -1.999 17.539 1.00 82.44 113 ALA A CA 1
ATOM 895 C C . ALA A 1 113 ? 3.307 -2.686 16.304 1.00 82.44 113 ALA A C 1
ATOM 897 O O . ALA A 1 113 ? 3.027 -2.330 15.159 1.00 82.44 113 ALA A O 1
ATOM 898 N N . LYS A 1 114 ? 4.151 -3.697 16.542 1.00 76.25 114 LYS A N 1
ATOM 899 C CA . LYS A 1 114 ? 4.835 -4.452 15.476 1.00 76.25 114 LYS A CA 1
ATOM 900 C C . LYS A 1 114 ? 4.036 -5.663 14.987 1.00 76.25 114 LYS A C 1
ATOM 902 O O . LYS A 1 114 ? 4.269 -6.125 13.873 1.00 76.25 114 LYS A O 1
ATOM 907 N N . THR A 1 115 ? 3.102 -6.163 15.792 1.00 76.81 115 THR A N 1
ATOM 908 C CA . THR A 1 115 ? 2.318 -7.374 15.514 1.00 76.81 115 THR A CA 1
ATOM 909 C C . THR A 1 115 ? 0.819 -7.101 15.645 1.00 76.81 115 THR A C 1
ATOM 911 O O . THR A 1 115 ? 0.426 -6.343 16.536 1.00 76.81 115 THR A O 1
ATOM 914 N N . PRO A 1 116 ? -0.017 -7.681 14.762 1.00 74.69 116 PRO A N 1
ATOM 915 C CA . PRO A 1 116 ? -1.465 -7.530 14.841 1.00 74.69 116 PRO A CA 1
ATOM 916 C C . PRO A 1 116 ? -2.002 -8.197 16.110 1.00 74.69 116 PRO A C 1
ATOM 918 O O . PRO A 1 116 ? -1.422 -9.161 16.618 1.00 74.69 116 PRO A O 1
ATOM 921 N N . THR A 1 117 ? -3.098 -7.668 16.643 1.00 69.50 117 THR A N 1
ATOM 922 C CA . THR A 1 117 ? -3.710 -8.179 17.870 1.00 69.50 117 THR A CA 1
ATOM 923 C C . THR A 1 117 ? -4.465 -9.473 17.573 1.00 69.50 117 THR A C 1
ATOM 925 O O . THR A 1 117 ? -5.560 -9.434 17.026 1.00 69.50 117 TH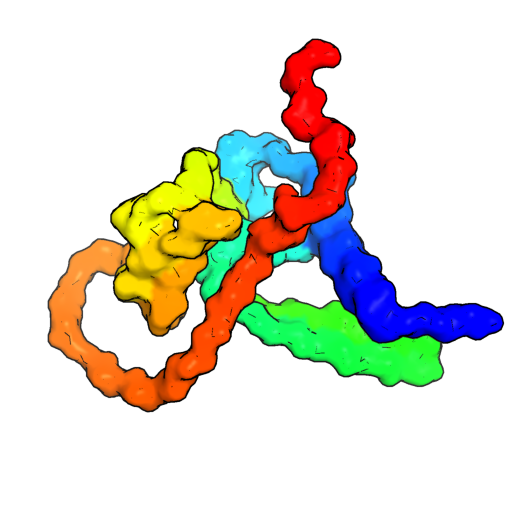R A O 1
ATOM 928 N N . ASN A 1 118 ? -3.903 -10.619 17.962 1.00 50.16 118 ASN A N 1
ATOM 929 C CA . ASN A 1 118 ? -4.660 -11.864 18.107 1.00 50.16 118 ASN A CA 1
ATOM 930 C C . ASN A 1 118 ? -4.983 -12.076 19.595 1.00 50.16 118 ASN A C 1
ATOM 932 O O . ASN A 1 118 ? -4.122 -11.896 20.454 1.00 50.16 118 ASN A O 1
ATOM 936 N N . SER A 1 119 ? -6.240 -12.414 19.880 1.00 47.66 119 SER A N 1
ATOM 937 C CA . SER A 1 119 ? -6.839 -12.593 21.206 1.00 47.66 119 SER A CA 1
ATOM 938 C C . SER A 1 119 ? -6.027 -13.470 22.179 1.00 47.66 119 SER A C 1
ATOM 940 O O . SER A 1 119 ? -5.487 -14.503 21.794 1.00 47.66 119 SER A O 1
ATOM 942 N N . THR A 1 120 ? -6.072 -13.080 23.462 1.00 40.66 120 THR A N 1
ATOM 943 C CA . THR A 1 120 ? -5.762 -13.874 24.674 1.00 40.66 120 THR A CA 1
ATOM 94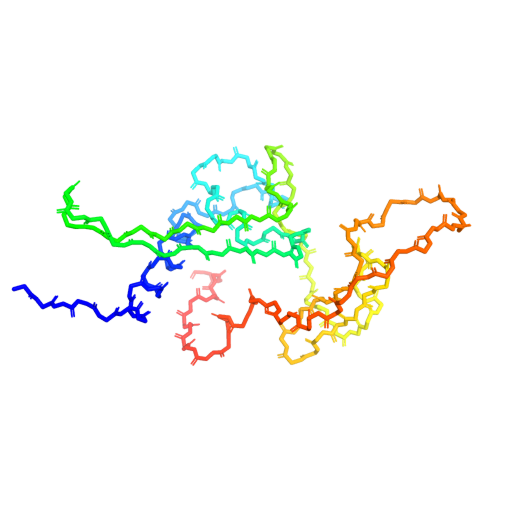4 C C . THR A 1 120 ? -4.282 -14.177 24.983 1.00 40.66 120 THR A C 1
ATOM 946 O O . THR A 1 120 ? -3.766 -15.238 24.651 1.00 40.66 120 THR A O 1
ATOM 949 N N . SER A 1 121 ? -3.627 -13.285 25.746 1.00 35.94 121 SER A N 1
ATOM 950 C CA . SER A 1 121 ? -3.190 -13.472 27.158 1.00 35.94 121 SER A CA 1
ATOM 951 C C . SER A 1 121 ? -1.898 -12.710 27.534 1.00 35.94 121 SER A C 1
ATOM 953 O O . SER A 1 121 ? -0.843 -12.936 26.962 1.00 35.94 121 SER A O 1
ATOM 955 N N . ALA A 1 122 ? -2.048 -11.846 28.552 1.00 34.69 122 ALA A N 1
ATOM 956 C CA . ALA A 1 122 ? -1.105 -11.370 29.583 1.00 34.69 122 ALA A CA 1
ATOM 957 C C . ALA A 1 122 ? 0.260 -10.705 29.223 1.00 34.69 122 ALA A C 1
ATOM 959 O O . ALA A 1 122 ? 0.878 -11.001 28.206 1.00 34.69 122 ALA A O 1
ATOM 960 N N . PRO A 1 123 ? 0.747 -9.767 30.072 1.00 50.66 123 PRO A N 1
ATOM 961 C CA . PRO A 1 123 ? 1.763 -8.778 29.716 1.00 50.66 123 PRO A CA 1
ATOM 962 C C . PRO A 1 123 ? 3.178 -9.185 30.150 1.00 50.66 123 PRO A C 1
ATOM 964 O O . PRO A 1 123 ? 3.387 -9.560 31.299 1.00 50.66 123 PRO A O 1
ATOM 967 N N . ASN A 1 124 ? 4.158 -9.032 29.257 1.00 39.00 124 ASN A N 1
ATOM 968 C CA . ASN A 1 124 ? 5.434 -8.332 29.492 1.00 39.00 124 ASN A CA 1
ATOM 969 C C . ASN A 1 124 ? 6.459 -8.713 28.423 1.00 39.00 124 ASN A C 1
ATOM 971 O O . ASN A 1 124 ? 6.837 -9.873 28.318 1.00 39.00 124 ASN A O 1
ATOM 975 N N . ALA A 1 125 ? 6.990 -7.712 27.722 1.00 33.16 125 ALA A N 1
ATOM 976 C CA . ALA A 1 125 ? 8.413 -7.638 27.392 1.00 33.16 125 ALA A CA 1
ATOM 977 C C . ALA A 1 125 ? 8.724 -6.250 26.818 1.00 33.16 125 ALA A C 1
ATOM 979 O O . ALA A 1 125 ? 8.392 -5.914 25.682 1.00 33.16 125 ALA A O 1
ATOM 980 N N . THR A 1 126 ? 9.369 -5.437 27.646 1.00 35.72 126 THR A N 1
ATOM 981 C CA . THR A 1 126 ? 10.008 -4.170 27.301 1.00 35.72 126 THR A CA 1
ATOM 982 C C . THR A 1 126 ? 11.026 -4.376 26.182 1.00 35.72 126 THR A C 1
ATOM 984 O O . THR A 1 126 ? 11.964 -5.153 26.340 1.00 35.72 126 THR A O 1
ATOM 987 N N . THR A 1 127 ? 10.925 -3.635 25.076 1.00 26.83 127 THR A N 1
ATOM 988 C CA . THR A 1 127 ? 12.104 -3.328 24.250 1.00 26.83 127 THR A CA 1
ATOM 989 C C . THR A 1 127 ? 11.961 -1.960 23.593 1.00 26.83 127 THR A C 1
ATOM 991 O O . THR A 1 127 ? 11.203 -1.746 22.649 1.00 26.83 127 THR A O 1
ATOM 994 N N . THR A 1 128 ? 12.743 -1.032 24.129 1.00 37.91 128 THR A N 1
ATOM 995 C CA . THR A 1 128 ? 13.047 0.307 23.633 1.00 37.91 128 THR A CA 1
ATOM 996 C C . THR A 1 128 ? 13.637 0.250 22.225 1.00 37.91 128 THR A C 1
ATOM 998 O O . THR A 1 128 ? 14.720 -0.298 22.059 1.00 37.91 128 THR A O 1
ATOM 1001 N N . THR A 1 129 ? 13.007 0.856 21.210 1.00 30.75 129 THR A N 1
ATOM 1002 C CA . THR A 1 129 ? 13.727 1.364 20.020 1.00 30.75 129 THR A CA 1
ATOM 1003 C C . THR A 1 129 ? 12.920 2.449 19.290 1.00 30.75 129 THR A C 1
ATOM 1005 O O . THR A 1 129 ? 11.887 2.173 18.690 1.00 30.75 129 THR A O 1
ATOM 1008 N N . ALA A 1 130 ? 13.448 3.676 19.360 1.00 31.42 130 ALA A N 1
ATOM 1009 C CA . ALA A 1 130 ? 13.270 4.852 18.498 1.00 31.42 130 ALA A CA 1
ATOM 1010 C C . ALA A 1 130 ? 11.999 4.949 17.621 1.00 31.42 130 ALA A C 1
ATOM 1012 O O . ALA A 1 130 ? 11.955 4.499 16.475 1.00 31.42 130 ALA A O 1
ATOM 1013 N N . SER A 1 131 ? 11.012 5.690 18.127 1.00 32.56 131 SER A N 1
ATOM 1014 C CA . SER A 1 131 ? 9.821 6.137 17.402 1.00 32.56 131 SER A CA 1
ATOM 1015 C C . SER A 1 131 ? 10.176 7.140 16.295 1.00 32.56 131 SER A C 1
ATOM 1017 O O . SER A 1 131 ? 10.289 8.340 16.546 1.00 32.56 131 SER A O 1
ATOM 1019 N N . ARG A 1 132 ? 10.294 6.686 15.043 1.00 34.06 132 ARG A N 1
ATOM 1020 C CA . ARG A 1 132 ? 10.122 7.580 13.886 1.00 34.06 132 ARG A CA 1
ATOM 1021 C C . ARG A 1 132 ? 8.649 7.548 13.490 1.00 34.06 132 ARG A C 1
ATOM 1023 O O . ARG A 1 132 ? 8.116 6.509 13.119 1.00 34.06 132 ARG A O 1
ATOM 1030 N N . LYS A 1 133 ? 7.976 8.690 13.639 1.00 27.12 133 LYS A N 1
ATOM 1031 C CA . LYS A 1 133 ? 6.576 8.891 13.246 1.00 27.12 133 LYS A CA 1
ATOM 1032 C C . LYS A 1 133 ? 6.467 8.721 11.725 1.00 27.12 133 LYS A C 1
ATOM 1034 O O . LYS A 1 133 ? 6.826 9.641 10.996 1.00 27.12 133 LYS A O 1
ATOM 1039 N N . TYR A 1 134 ? 5.983 7.576 11.249 1.00 37.62 134 TYR A N 1
ATOM 1040 C CA . TYR A 1 134 ? 5.743 7.355 9.822 1.00 37.62 134 TYR A CA 1
ATOM 1041 C C . TYR A 1 134 ? 4.266 7.579 9.491 1.00 37.62 134 TYR A C 1
ATOM 1043 O O . TYR A 1 134 ? 3.361 7.020 10.106 1.00 37.62 134 TYR A O 1
ATOM 1051 N N . TYR A 1 135 ? 4.018 8.488 8.551 1.00 33.91 135 TYR A N 1
ATOM 1052 C CA . TYR A 1 135 ? 2.690 8.790 8.035 1.00 33.91 135 TYR A CA 1
ATOM 1053 C C . TYR A 1 135 ? 2.364 7.792 6.917 1.00 33.91 135 TYR A C 1
ATOM 1055 O O . TYR A 1 135 ? 3.080 7.741 5.923 1.00 33.91 135 TYR A O 1
ATOM 1063 N N . HIS A 1 136 ? 1.293 7.009 7.081 1.00 42.84 136 HIS A N 1
ATOM 1064 C CA . HIS A 1 136 ? 0.831 6.054 6.071 1.00 42.84 136 HIS A CA 1
ATOM 1065 C C . HIS A 1 136 ? 0.310 6.750 4.811 1.00 42.84 136 HIS A C 1
ATOM 1067 O O . HIS A 1 136 ? -0.446 7.729 4.868 1.00 42.84 136 HIS A O 1
ATOM 1073 N N . LEU A 1 137 ? 0.707 6.188 3.673 1.00 36.03 137 LEU A N 1
ATOM 1074 C CA . LEU A 1 137 ? 0.285 6.571 2.339 1.00 36.03 137 LEU A CA 1
ATOM 1075 C C . LEU A 1 137 ? -1.057 5.895 2.003 1.00 36.03 137 LEU A C 1
ATOM 1077 O O . LEU A 1 137 ? -1.093 4.870 1.344 1.00 36.03 137 LEU A O 1
ATOM 1081 N N . ALA A 1 138 ? -2.169 6.499 2.417 1.00 37.62 138 ALA A N 1
ATOM 1082 C CA . ALA A 1 138 ? -3.411 6.445 1.625 1.00 37.62 138 ALA A CA 1
ATOM 1083 C C . ALA A 1 138 ? -3.907 7.853 1.277 1.00 37.62 138 ALA A C 1
ATOM 1085 O O . ALA A 1 138 ? -5.075 8.094 0.990 1.00 37.62 138 ALA A O 1
ATOM 1086 N N . LYS A 1 139 ? -2.987 8.824 1.288 1.00 32.28 139 LYS A N 1
ATOM 1087 C CA . LYS A 1 139 ? -3.288 10.201 0.895 1.00 32.28 139 LYS A CA 1
ATOM 1088 C C . LYS A 1 139 ? -3.295 10.430 -0.616 1.00 32.28 139 LYS A C 1
ATOM 1090 O O . LYS A 1 139 ? -3.512 11.562 -1.027 1.00 32.28 139 LYS A O 1
ATOM 1095 N N . TYR A 1 140 ? -3.134 9.390 -1.433 1.00 36.19 140 TYR A N 1
ATOM 1096 C CA . TYR A 1 140 ? -3.253 9.518 -2.889 1.00 36.19 140 TYR A CA 1
ATOM 1097 C C . TYR A 1 140 ? -4.711 9.510 -3.393 1.00 36.19 140 TYR A C 1
ATOM 1099 O O . TYR A 1 140 ? -4.949 9.361 -4.584 1.00 36.19 140 TYR A O 1
ATOM 1107 N N . CYS A 1 141 ? -5.691 9.715 -2.501 1.00 42.44 141 CYS A N 1
ATOM 1108 C CA . CYS A 1 141 ? -7.115 9.807 -2.853 1.00 42.44 141 CYS A CA 1
ATOM 1109 C C . CYS A 1 141 ? -7.770 11.165 -2.520 1.00 42.44 141 CYS A C 1
ATOM 1111 O O . CYS A 1 141 ? -8.971 11.321 -2.710 1.00 42.44 141 CYS A O 1
ATOM 1113 N N . LYS A 1 142 ? -7.025 12.176 -2.041 1.0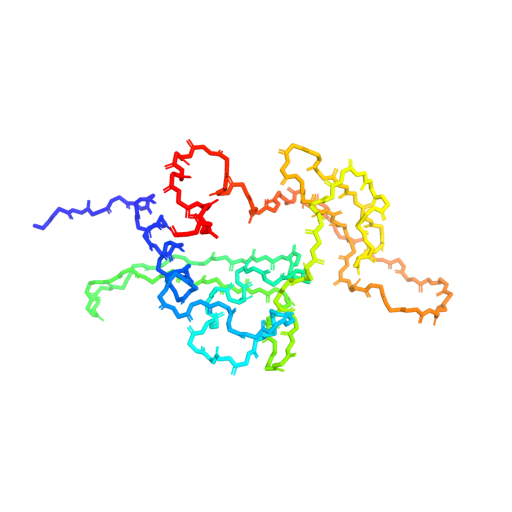0 32.22 142 LYS A N 1
ATOM 1114 C CA . LYS A 1 142 ? -7.555 13.544 -1.849 1.00 32.22 142 LYS A CA 1
ATOM 1115 C C . LYS A 1 142 ? -6.655 14.572 -2.528 1.00 32.22 142 LYS A C 1
ATOM 1117 O O . LYS A 1 142 ? -5.744 15.102 -1.898 1.00 32.22 142 LYS A O 1
ATOM 1122 N N . GLY A 1 143 ? -6.925 14.862 -3.801 1.00 29.11 143 GLY A N 1
ATOM 1123 C CA . GLY A 1 143 ? -6.318 16.022 -4.462 1.00 29.11 143 GLY A CA 1
ATOM 1124 C C . GLY A 1 143 ? -6.495 16.121 -5.975 1.00 29.11 143 GLY A C 1
ATOM 1125 O O . GLY A 1 143 ? -6.549 17.234 -6.481 1.00 29.11 143 GLY A O 1
ATOM 1126 N N . HIS A 1 144 ? -6.638 15.007 -6.695 1.00 28.38 144 HIS A N 1
ATOM 1127 C CA . HIS A 1 144 ? -6.936 15.032 -8.129 1.00 28.38 144 HIS A CA 1
ATOM 1128 C C . HIS A 1 144 ? -8.364 14.554 -8.379 1.00 28.38 144 HIS A C 1
ATOM 1130 O O . HIS A 1 144 ? -8.819 13.579 -7.788 1.00 28.38 144 HIS A O 1
ATOM 1136 N N . SER A 1 145 ? -9.083 15.306 -9.210 1.00 29.03 145 SER A N 1
ATOM 1137 C CA . SER A 1 145 ? -10.465 15.052 -9.608 1.00 29.03 145 SER A CA 1
ATOM 1138 C C . SER A 1 145 ? -10.586 13.663 -10.248 1.00 29.03 145 SER A C 1
ATOM 1140 O O . SER A 1 145 ? -10.316 13.494 -11.431 1.00 29.03 145 SER A O 1
ATOM 1142 N N . PHE A 1 146 ? -10.988 12.663 -9.462 1.00 35.19 146 PHE A N 1
ATOM 1143 C CA . PHE A 1 146 ? -11.450 11.372 -9.963 1.00 35.19 146 PHE A CA 1
ATOM 1144 C C . PHE A 1 146 ? -12.956 11.480 -10.210 1.00 35.19 146 PHE A C 1
ATOM 1146 O O . PHE A 1 146 ? -13.769 11.130 -9.358 1.00 35.19 146 PHE A O 1
ATOM 1153 N N . ARG A 1 147 ? -13.343 12.006 -11.377 1.00 29.17 147 ARG A N 1
ATOM 1154 C CA . ARG A 1 147 ? -14.658 11.663 -11.932 1.00 29.17 147 ARG A CA 1
ATOM 1155 C C . ARG A 1 147 ? -14.568 10.196 -12.344 1.00 29.17 147 ARG A C 1
ATOM 1157 O O . ARG A 1 147 ? -13.780 9.886 -13.232 1.00 29.17 147 ARG A O 1
ATOM 1164 N N . GLY A 1 148 ? -15.310 9.314 -11.677 1.00 30.22 148 GLY A N 1
ATOM 1165 C CA . GLY A 1 148 ? -15.407 7.914 -12.102 1.00 30.22 148 GLY A CA 1
ATOM 1166 C C . GLY A 1 148 ? -15.563 6.844 -11.021 1.00 30.22 148 GLY A C 1
ATOM 1167 O O . GLY A 1 148 ? -15.393 5.678 -11.348 1.00 30.22 148 GLY A O 1
ATOM 1168 N N . CYS A 1 149 ? -15.893 7.185 -9.771 1.00 31.23 149 CYS A N 1
ATOM 1169 C CA . CYS A 1 149 ? -16.490 6.218 -8.839 1.00 31.23 149 CYS A CA 1
ATOM 1170 C C . CYS A 1 149 ? -18.003 6.454 -8.757 1.00 31.23 149 CYS A C 1
ATOM 1172 O O . CYS A 1 149 ? -18.508 6.826 -7.709 1.00 31.23 149 CYS A O 1
ATOM 1174 N N . ASP A 1 150 ? -18.692 6.266 -9.878 1.00 26.44 150 ASP A N 1
ATOM 1175 C CA . ASP A 1 150 ? -20.126 5.989 -9.922 1.00 26.44 150 ASP A CA 1
ATOM 1176 C C . ASP A 1 150 ? -20.316 4.936 -11.014 1.00 26.44 150 ASP A C 1
ATOM 1178 O O . ASP A 1 150 ? -20.062 5.185 -12.190 1.00 26.44 150 ASP A O 1
ATOM 1182 N N . THR A 1 151 ? -20.693 3.729 -10.606 1.00 31.75 151 THR A N 1
ATOM 1183 C CA . THR A 1 151 ? -21.373 2.777 -11.487 1.00 31.75 151 THR A CA 1
ATOM 1184 C C . THR A 1 151 ? -22.744 2.553 -10.878 1.00 31.75 151 THR A C 1
ATOM 1186 O O . THR A 1 151 ? -22.966 1.600 -10.141 1.00 31.75 151 THR A O 1
ATOM 1189 N N . ASP A 1 152 ? -23.649 3.483 -11.171 1.00 27.77 152 ASP A N 1
ATOM 1190 C CA . ASP A 1 152 ? -25.071 3.182 -11.261 1.00 27.77 152 ASP A CA 1
ATOM 1191 C C . ASP A 1 152 ? -25.501 3.526 -12.693 1.00 27.77 152 ASP A C 1
ATOM 1193 O O . ASP A 1 152 ? -25.531 4.696 -1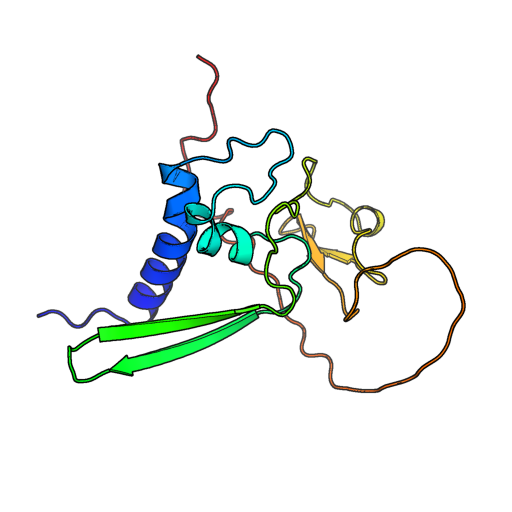3.080 1.00 27.77 152 ASP A O 1
ATOM 1197 N N . ARG A 1 153 ? -25.776 2.452 -13.445 1.00 26.67 153 ARG A N 1
ATOM 1198 C CA . ARG A 1 153 ? -26.351 2.377 -14.796 1.00 26.67 153 ARG A CA 1
ATOM 1199 C C . ARG A 1 153 ? -25.473 2.661 -16.019 1.00 26.67 153 ARG A C 1
ATOM 1201 O O . ARG A 1 153 ? -24.924 3.769 -16.173 1.00 26.67 153 ARG A O 1
#

Secondary structure (DSSP, 8-state):
-----HHHHHHHHHHHHHHHHHHH---STT-B---GGGHHHHHHH-TT---EEEEEEEEETTEEEEEEEEESS---TT-BSS-SSPPP-SGGG--SSSSEEEETTTTEEEE--SS---S--------------PPPS-GGGSSS--TT-----

pLDDT: mean 76.44, std 24.26, range [26.44, 96.25]

Organism: NCBI:txid53326

Sequence (153 aa):
MVAVKKEDQLQDAVEQWYQPVKQYGLNDPDYKFTDPRLQSFANLAHHKTTAMGCHYEKCANPDRVVIGCMYNQPIKPNDVIYPKGTPCTKDEDCTVYNPSTCNTKNQLCKTTAKTPTNSTSAPNATTTTASRKYYHLAKYCKGHSFRGCDTDR

Foldseek 3Di:
DDDDDPVVVVVVVLVVLQVLCVVPNQPDPFQFQADVSNQSVLQLQALLFQDKDKDWDADVVVGDIDIDMDTLDRHDHRDRSDGDDDQAQFQVVQQQAPPWTAPNVLSHIHDPDSHTDDDDDDDDDDDDDDDDDDDRPPVPPPDDDPPDPDPDD

InterPro domains:
  IPR014044 CAP domain [PF00188] (6-71)
  IPR035940 CAP superfamily [G3DSA:3.40.33.10] (2-115)
  IPR035940 CAP superfamily [SSF55797] (9-82)